Protein AF-A0A7K0R0H2-F1 (afdb_monomer_lite)

Sequence (48 aa):
MASKDGAIEMEGTVSEALPNAMFRVELTNGHKVLAHISGKMRKNYIRI

pLDDT: mean 81.5, std 11.18, range [46.5, 91.12]

Structure (mmCIF, N/CA/C/O backbone):
data_AF-A0A7K0R0H2-F1
#
_entry.id   AF-A0A7K0R0H2-F1
#
loop_
_atom_site.group_PDB
_atom_site.id
_atom_site.type_symbol
_atom_site.label_atom_id
_atom_site.label_alt_id
_atom_site.label_comp_id
_atom_site.label_asym_id
_atom_site.label_entity_id
_atom_site.label_seq_id
_atom_site.pdbx_PDB_ins_code
_atom_site.Cartn_x
_atom_site.Cartn_y
_atom_site.Cartn_z
_atom_site.occupancy
_atom_site.B_iso_or_equiv
_atom_site.auth_seq_id
_atom_site.auth_comp_id
_atom_site.auth_asym_id
_atom_site.auth_atom_id
_atom_site.pdbx_PDB_model_num
ATOM 1 N N . MET A 1 1 ? 17.831 12.929 13.709 1.00 46.50 1 MET A N 1
ATOM 2 C CA . MET A 1 1 ? 17.057 11.715 14.040 1.00 46.50 1 MET A CA 1
ATOM 3 C C . MET A 1 1 ? 15.650 12.175 14.380 1.00 46.50 1 MET A C 1
ATOM 5 O O . MET A 1 1 ? 15.449 12.678 15.470 1.00 46.50 1 MET A O 1
ATOM 9 N N . ALA A 1 2 ? 14.730 12.144 13.417 1.00 47.12 2 ALA A N 1
ATOM 10 C CA . ALA A 1 2 ? 13.324 12.468 13.651 1.00 47.12 2 ALA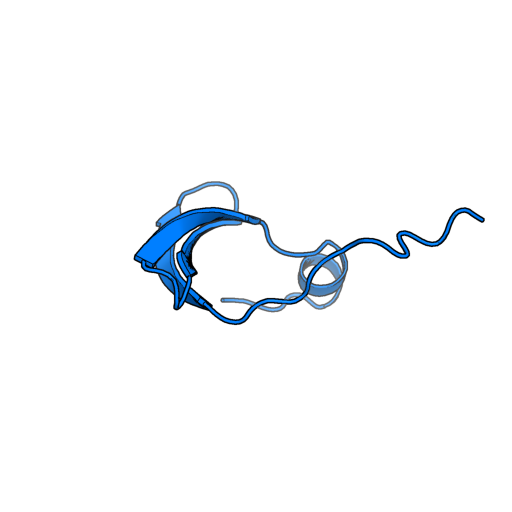 A CA 1
ATOM 11 C C . ALA A 1 2 ? 12.551 11.165 13.468 1.00 47.12 2 ALA A C 1
ATOM 13 O O . ALA A 1 2 ? 12.297 10.723 12.346 1.00 47.12 2 ALA A O 1
ATOM 14 N N . SER A 1 3 ? 12.328 10.491 14.588 1.00 51.88 3 SER A N 1
ATOM 15 C CA . SER A 1 3 ? 11.470 9.323 14.692 1.00 51.88 3 SER A CA 1
ATOM 16 C C . SER A 1 3 ? 10.085 9.723 14.187 1.00 51.88 3 SER A C 1
ATOM 18 O O . SER A 1 3 ? 9.544 10.752 14.588 1.00 51.88 3 SER A O 1
ATOM 20 N N . LYS A 1 4 ? 9.541 8.968 13.230 1.00 58.94 4 LYS A N 1
ATOM 21 C CA . LYS A 1 4 ? 8.165 9.139 12.749 1.00 58.94 4 LYS A CA 1
ATOM 22 C C . LYS A 1 4 ? 7.201 8.667 13.847 1.00 58.94 4 LYS A C 1
ATOM 24 O O . LYS A 1 4 ? 6.534 7.656 13.671 1.00 58.94 4 LYS A O 1
ATOM 29 N N . ASP A 1 5 ? 7.125 9.385 14.962 1.00 56.16 5 ASP A N 1
ATOM 30 C CA . ASP A 1 5 ? 6.287 9.050 16.126 1.00 56.16 5 ASP A CA 1
ATOM 31 C C . ASP A 1 5 ? 4.806 9.414 15.900 1.00 56.16 5 ASP A C 1
ATOM 33 O O . ASP A 1 5 ? 4.116 9.911 16.782 1.00 56.16 5 ASP A O 1
ATOM 37 N N . GLY A 1 6 ? 4.307 9.200 14.680 1.00 64.94 6 GLY A N 1
ATOM 38 C CA . GLY A 1 6 ? 2.937 9.535 14.285 1.00 64.94 6 GLY A CA 1
ATOM 39 C C . GLY A 1 6 ? 2.377 8.646 13.177 1.00 64.94 6 GLY A C 1
ATOM 40 O O . GLY A 1 6 ? 1.400 9.018 12.531 1.00 64.94 6 GLY A O 1
ATOM 41 N N . ALA A 1 7 ? 3.007 7.501 12.902 1.00 73.50 7 ALA A N 1
ATOM 42 C CA . ALA A 1 7 ? 2.431 6.516 11.996 1.00 73.50 7 ALA A CA 1
ATOM 43 C C . ALA A 1 7 ? 1.400 5.679 12.762 1.00 73.50 7 ALA A C 1
ATOM 45 O O . ALA A 1 7 ? 1.729 5.051 13.763 1.00 73.50 7 ALA A O 1
ATOM 46 N N 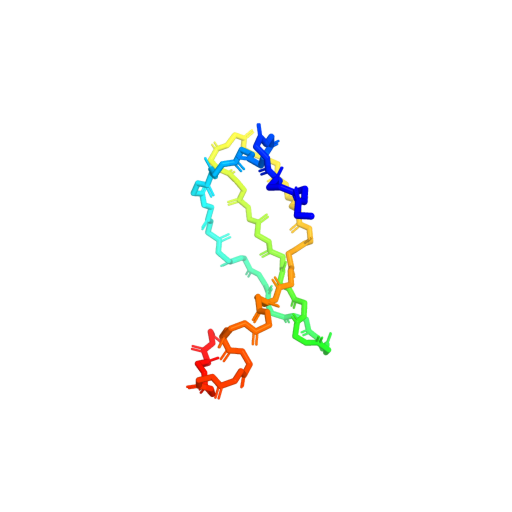. ILE A 1 8 ? 0.156 5.683 12.289 1.00 79.62 8 ILE A N 1
ATOM 47 C CA . ILE A 1 8 ? -0.892 4.807 12.808 1.00 79.62 8 ILE A CA 1
ATOM 48 C C . ILE A 1 8 ? -0.743 3.461 12.104 1.00 79.62 8 ILE A C 1
ATOM 50 O O . ILE A 1 8 ? -0.842 3.381 10.877 1.00 79.62 8 ILE A O 1
ATOM 54 N N . GLU A 1 9 ? -0.484 2.416 12.879 1.00 81.81 9 GLU A N 1
ATOM 55 C CA . GLU A 1 9 ? -0.472 1.045 12.384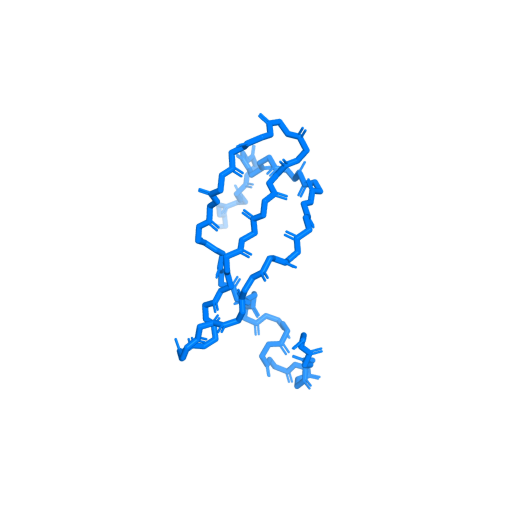 1.00 81.81 9 GLU A CA 1
ATOM 56 C C . GLU A 1 9 ? -1.910 0.528 12.350 1.00 81.81 9 GLU A C 1
ATOM 58 O O . GLU A 1 9 ? -2.628 0.569 13.348 1.00 81.81 9 GLU A O 1
ATOM 63 N N . MET A 1 10 ? -2.350 0.085 11.176 1.00 82.62 10 MET A N 1
ATOM 64 C CA . MET A 1 10 ? -3.663 -0.516 10.985 1.00 82.62 10 MET A CA 1
ATOM 65 C C . MET A 1 10 ? -3.520 -1.787 10.171 1.00 82.62 10 MET A C 1
ATO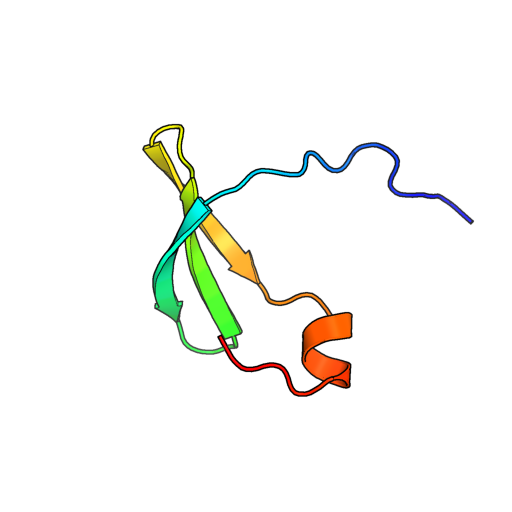M 67 O O . MET A 1 10 ? -2.722 -1.861 9.234 1.00 82.62 10 MET A O 1
ATOM 71 N N . GLU A 1 11 ? -4.346 -2.763 10.511 1.00 84.06 11 GLU A N 1
ATOM 72 C CA . GLU A 1 11 ? -4.477 -3.990 9.748 1.00 84.06 11 GLU A CA 1
ATOM 73 C C . GLU A 1 11 ? -5.464 -3.792 8.591 1.00 84.06 11 GLU A C 1
ATOM 75 O O . GLU A 1 11 ? -6.466 -3.077 8.691 1.00 84.06 11 GLU A O 1
ATOM 80 N N . GLY A 1 12 ? -5.166 -4.431 7.466 1.00 87.81 12 GLY A N 1
ATOM 81 C CA . GLY A 1 12 ? -5.999 -4.413 6.274 1.00 87.81 12 GLY A CA 1
ATOM 82 C C . GLY A 1 12 ? -5.695 -5.616 5.396 1.00 87.81 12 GLY A C 1
ATOM 83 O O . GLY A 1 12 ? -4.639 -6.241 5.511 1.00 87.81 12 GLY A O 1
ATOM 84 N N . THR A 1 13 ? -6.626 -5.950 4.513 1.00 88.81 13 THR A N 1
ATOM 85 C CA . THR A 1 13 ? -6.506 -7.085 3.598 1.00 88.81 13 THR A CA 1
ATOM 86 C C . THR A 1 13 ? -6.092 -6.592 2.218 1.00 88.81 13 THR A C 1
ATOM 88 O O . THR A 1 13 ? -6.645 -5.624 1.696 1.00 88.81 13 THR A O 1
ATOM 91 N N . VAL A 1 14 ? -5.105 -7.246 1.604 1.00 88.50 14 VAL A N 1
ATOM 92 C CA . VAL A 1 14 ? -4.714 -6.946 0.221 1.00 88.50 14 VAL A CA 1
ATOM 93 C C . VAL A 1 14 ? -5.836 -7.413 -0.704 1.00 88.50 14 VAL A C 1
ATOM 95 O O . VAL A 1 14 ? -6.143 -8.599 -0.760 1.00 88.50 14 VAL A O 1
ATOM 98 N N . SER A 1 15 ? -6.456 -6.474 -1.414 1.00 89.44 15 SER A N 1
ATOM 99 C CA . SER A 1 15 ? -7.541 -6.736 -2.361 1.00 89.44 15 SER A CA 1
ATOM 100 C C . SER A 1 15 ? -7.001 -6.990 -3.770 1.00 89.44 15 SER A C 1
ATOM 102 O O . SER A 1 15 ? -7.422 -7.935 -4.428 1.00 89.44 15 SER A O 1
ATOM 104 N N . GLU A 1 16 ? -6.039 -6.180 -4.229 1.00 87.69 16 GLU A N 1
ATOM 105 C CA . GLU A 1 16 ? -5.469 -6.289 -5.579 1.00 87.69 16 GLU A CA 1
ATOM 106 C C . GLU A 1 16 ? -3.972 -5.954 -5.580 1.00 87.69 16 GLU A C 1
ATOM 108 O O . GLU A 1 16 ? -3.528 -5.007 -4.921 1.00 87.69 16 GLU A O 1
ATOM 113 N N . ALA A 1 17 ? -3.194 -6.693 -6.373 1.00 87.94 17 ALA A N 1
ATOM 114 C CA . ALA A 1 17 ? -1.794 -6.385 -6.646 1.00 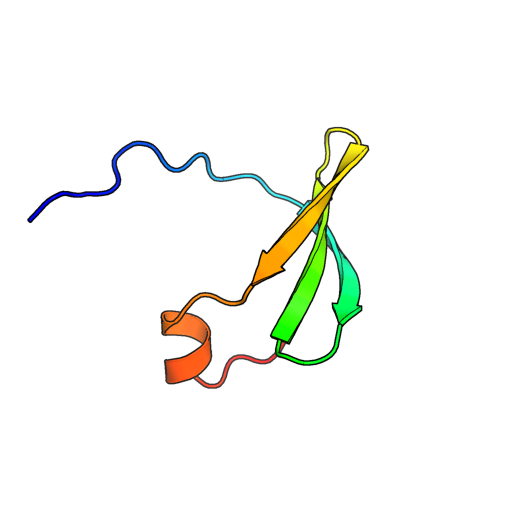87.94 17 ALA A CA 1
ATOM 115 C C . ALA A 1 17 ? -1.681 -5.581 -7.949 1.00 87.94 17 ALA A C 1
ATOM 117 O O . ALA A 1 17 ? -2.146 -6.014 -9.003 1.00 87.94 17 ALA A O 1
ATOM 118 N N . LEU 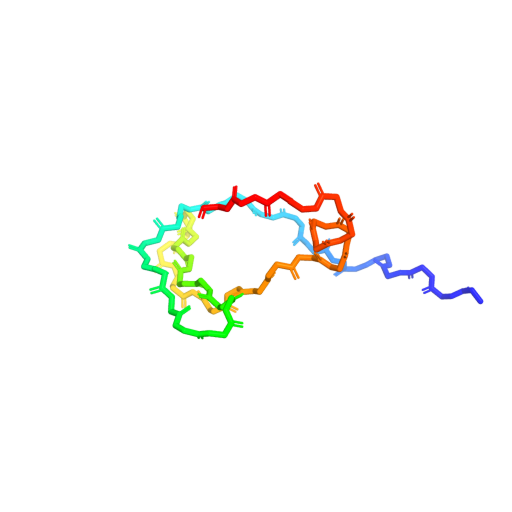A 1 18 ? -1.054 -4.407 -7.881 1.00 85.94 18 LEU A N 1
ATOM 119 C CA . LEU A 1 18 ? -0.826 -3.527 -9.026 1.00 85.94 18 LEU A CA 1
ATOM 120 C C . LEU A 1 18 ? 0.638 -3.616 -9.494 1.00 85.94 18 LEU A C 1
ATOM 122 O O . LEU A 1 18 ? 1.543 -3.906 -8.700 1.00 85.94 18 LEU A O 1
ATOM 126 N N . PRO A 1 19 ? 0.911 -3.317 -10.777 1.00 81.56 19 PRO A N 1
ATOM 127 C CA . PRO A 1 19 ? 2.280 -3.156 -11.255 1.00 81.56 19 PRO A CA 1
ATOM 128 C C . PRO A 1 19 ? 3.011 -2.063 -10.451 1.00 81.56 19 PRO A C 1
ATOM 130 O O . PRO A 1 19 ? 2.396 -1.124 -9.948 1.00 81.56 19 PRO A O 1
ATOM 133 N N . ASN A 1 20 ? 4.339 -2.184 -10.330 1.00 82.38 20 ASN A N 1
ATOM 134 C CA . ASN A 1 20 ? 5.230 -1.327 -9.519 1.00 82.38 20 ASN A CA 1
ATOM 135 C C . ASN A 1 20 ? 5.225 -1.573 -7.998 1.00 82.38 20 ASN A C 1
ATOM 137 O O . ASN A 1 20 ? 5.651 -0.704 -7.233 1.00 82.38 20 ASN A O 1
ATOM 141 N N . ALA A 1 21 ? 4.811 -2.765 -7.551 1.00 81.81 21 ALA A N 1
ATOM 142 C CA . ALA A 1 21 ? 4.762 -3.134 -6.130 1.00 81.81 21 ALA A CA 1
ATOM 143 C C . ALA A 1 21 ? 3.878 -2.190 -5.292 1.00 81.81 21 ALA A C 1
ATOM 145 O O . ALA A 1 21 ? 4.179 -1.891 -4.130 1.00 81.81 21 ALA A O 1
ATOM 146 N N . MET A 1 22 ? 2.803 -1.710 -5.921 1.00 86.31 22 MET A N 1
ATOM 147 C CA . MET A 1 22 ? 1.684 -1.070 -5.249 1.00 86.31 22 MET A CA 1
ATOM 148 C C . MET A 1 22 ? 0.600 -2.114 -5.002 1.00 86.31 22 MET A C 1
ATOM 150 O O . MET A 1 22 ? 0.371 -2.999 -5.822 1.00 86.31 22 MET A O 1
ATOM 154 N N . PHE A 1 23 ? -0.078 -1.998 -3.874 1.00 89.56 23 PHE A N 1
ATOM 155 C CA . PHE A 1 23 ? -1.107 -2.929 -3.447 1.00 89.56 23 PHE A CA 1
ATOM 156 C C . PHE A 1 23 ? -2.328 -2.125 -3.051 1.00 89.56 23 PHE A C 1
ATOM 158 O O . PHE A 1 23 ? -2.227 -1.153 -2.301 1.00 89.56 23 PHE A O 1
ATOM 165 N N . ARG A 1 24 ? -3.491 -2.515 -3.559 1.00 90.25 24 ARG A N 1
ATOM 166 C CA . ARG A 1 24 ? -4.749 -1.989 -3.053 1.00 90.25 24 ARG A CA 1
ATOM 167 C C . ARG A 1 24 ? -5.078 -2.759 -1.787 1.00 90.25 24 ARG A C 1
ATOM 169 O O . ARG A 1 24 ? -5.295 -3.966 -1.839 1.00 90.25 24 ARG A O 1
ATOM 176 N N . VAL A 1 25 ? -5.080 -2.062 -0.662 1.00 90.25 25 VAL A N 1
ATOM 177 C CA . VAL A 1 25 ? -5.391 -2.625 0.649 1.00 90.25 25 VAL A CA 1
ATOM 178 C C . VAL A 1 25 ? -6.739 -2.085 1.083 1.00 90.25 25 VAL A C 1
ATOM 180 O O . VAL A 1 25 ? -6.978 -0.879 1.049 1.00 90.25 25 VAL A O 1
ATOM 183 N N . GLU A 1 26 ? -7.626 -2.986 1.464 1.00 89.81 26 GLU A N 1
ATOM 184 C CA . GLU A 1 26 ? -8.894 -2.657 2.087 1.00 89.81 26 GLU A CA 1
ATOM 185 C C . GLU A 1 26 ? -8.704 -2.701 3.601 1.00 89.81 26 GLU A C 1
ATOM 187 O O . GLU A 1 26 ? -8.354 -3.727 4.182 1.00 89.81 26 GLU A O 1
ATOM 192 N N . LEU A 1 27 ? -8.851 -1.542 4.233 1.00 89.31 27 LEU A N 1
ATOM 193 C CA . LEU A 1 27 ? -8.809 -1.410 5.681 1.00 89.31 27 LEU A CA 1
ATOM 194 C C . LEU A 1 27 ? -10.088 -1.993 6.279 1.00 89.31 27 LEU A C 1
ATOM 196 O O . LEU A 1 27 ? -11.156 -1.919 5.673 1.00 89.31 27 LEU A O 1
ATOM 200 N N . THR A 1 28 ? -10.007 -2.471 7.518 1.00 81.69 28 THR A N 1
ATOM 201 C CA . THR A 1 28 ? -11.171 -2.955 8.285 1.00 81.69 28 THR A CA 1
ATOM 202 C C . THR A 1 28 ? -12.287 -1.917 8.425 1.00 81.69 28 THR A C 1
ATOM 204 O O . THR A 1 28 ? -13.445 -2.274 8.605 1.00 81.69 28 THR A O 1
ATOM 207 N N . ASN A 1 29 ? -11.960 -0.633 8.268 1.00 81.94 29 ASN A N 1
ATOM 208 C CA . ASN A 1 29 ? -12.913 0.473 8.287 1.00 81.94 29 ASN A CA 1
ATOM 209 C C . ASN A 1 29 ? -13.639 0.701 6.936 1.00 81.94 29 ASN A C 1
ATOM 211 O O . ASN A 1 29 ? -14.283 1.728 6.750 1.00 81.94 29 ASN A O 1
ATOM 215 N N . GLY A 1 30 ? -13.487 -0.203 5.957 1.00 81.81 30 GLY A N 1
ATOM 216 C CA . GLY A 1 30 ? -14.143 -0.141 4.639 1.00 81.81 30 GLY A CA 1
ATOM 217 C C . GLY A 1 30 ? -13.485 0.806 3.626 1.00 81.81 30 GLY A C 1
ATOM 218 O O . GLY A 1 30 ? -13.985 0.992 2.517 1.00 81.81 30 GLY A O 1
ATOM 219 N N . HIS A 1 31 ? -12.352 1.415 3.982 1.00 86.88 31 HIS A N 1
ATOM 220 C CA . HIS A 1 31 ? -11.600 2.292 3.090 1.00 86.88 31 HIS A CA 1
ATOM 221 C C . HIS A 1 31 ? -10.589 1.506 2.257 1.00 86.88 31 HIS A C 1
ATOM 223 O O . HIS A 1 31 ? -9.787 0.739 2.785 1.00 86.88 31 HIS A O 1
ATOM 229 N N . LYS A 1 32 ? -10.570 1.765 0.948 1.00 89.12 32 LYS A N 1
ATOM 230 C CA . LYS A 1 32 ? -9.570 1.220 0.025 1.00 89.12 32 LYS A CA 1
ATOM 231 C C . LYS A 1 32 ? -8.437 2.219 -0.140 1.00 89.12 32 LYS A C 1
ATOM 233 O O . LYS A 1 32 ? -8.652 3.330 -0.620 1.00 89.12 32 LYS A O 1
ATOM 238 N N . VAL A 1 33 ? -7.232 1.819 0.236 1.00 89.12 33 VAL A N 1
ATOM 239 C CA . VAL A 1 33 ? -6.021 2.635 0.137 1.00 89.12 33 VAL A CA 1
ATOM 240 C C . VAL A 1 33 ? -5.001 1.984 -0.783 1.00 89.12 33 VAL A C 1
ATOM 242 O O . VAL A 1 33 ? -4.972 0.768 -0.965 1.00 89.12 33 VAL A O 1
ATOM 245 N N . LEU A 1 34 ? -4.149 2.812 -1.380 1.00 88.81 34 LEU A N 1
ATOM 246 C CA . LEU A 1 34 ? -2.983 2.351 -2.122 1.00 88.81 34 LEU A CA 1
ATOM 247 C C . LEU A 1 34 ? -1.793 2.290 -1.165 1.00 88.81 34 LEU A C 1
ATOM 249 O O . LEU A 1 34 ? -1.321 3.316 -0.678 1.00 88.81 34 LEU A O 1
ATOM 253 N N . ALA A 1 35 ? -1.315 1.081 -0.901 1.00 88.12 35 ALA A N 1
ATOM 254 C CA . ALA A 1 35 ? -0.133 0.814 -0.102 1.00 88.12 35 ALA A CA 1
ATOM 255 C C . ALA A 1 35 ? 1.056 0.453 -1.000 1.00 88.12 35 ALA A C 1
ATOM 257 O O . ALA A 1 35 ? 0.902 -0.036 -2.119 1.00 88.12 35 ALA A O 1
ATOM 258 N N . HIS A 1 36 ? 2.263 0.669 -0.493 1.00 86.75 36 HIS A N 1
ATOM 259 C CA . HIS A 1 36 ? 3.498 0.213 -1.118 1.00 86.75 36 HIS A CA 1
ATOM 260 C C . HIS A 1 36 ? 4.310 -0.587 -0.106 1.00 86.75 36 HIS A C 1
ATOM 262 O O . HIS A 1 36 ? 4.229 -0.358 1.101 1.00 86.75 36 HIS A O 1
ATOM 268 N N . ILE A 1 37 ? 5.123 -1.516 -0.600 1.00 85.88 37 ILE A N 1
ATOM 269 C CA . ILE A 1 37 ? 6.014 -2.295 0.262 1.00 85.88 37 ILE A CA 1
ATOM 270 C C . ILE A 1 37 ? 7.046 -1.410 0.953 1.00 85.88 37 ILE A C 1
ATOM 272 O O . ILE A 1 37 ? 7.676 -0.545 0.337 1.00 85.88 37 ILE A O 1
ATOM 276 N N . SER A 1 38 ? 7.274 -1.690 2.233 1.00 84.25 38 SER A N 1
ATOM 277 C CA . SER A 1 38 ? 8.340 -1.047 2.992 1.00 84.25 38 SER A CA 1
ATOM 278 C C . SER A 1 38 ? 9.707 -1.357 2.375 1.00 84.25 38 SER A C 1
ATOM 280 O O . SER A 1 38 ? 9.972 -2.466 1.904 1.00 84.25 38 SER A O 1
ATOM 282 N N . GLY A 1 39 ? 10.630 -0.394 2.430 1.00 83.25 39 GLY A N 1
ATOM 283 C CA . GLY A 1 39 ? 11.998 -0.585 1.941 1.00 83.25 39 GLY A CA 1
ATOM 284 C C . GLY A 1 39 ? 12.735 -1.745 2.626 1.00 83.25 39 GLY A C 1
ATOM 285 O O . GLY A 1 39 ? 13.592 -2.372 2.006 1.00 83.25 39 GLY A O 1
ATOM 286 N N . LYS A 1 40 ? 12.371 -2.088 3.873 1.00 87.12 40 LYS A N 1
ATOM 287 C CA . LYS A 1 40 ? 12.899 -3.280 4.562 1.00 87.12 40 LYS A CA 1
ATOM 288 C C . LYS A 1 40 ? 12.447 -4.578 3.883 1.00 87.12 40 LYS A C 1
ATOM 290 O O . LYS A 1 40 ? 13.270 -5.456 3.665 1.00 87.12 40 LYS A O 1
ATOM 295 N N . MET A 1 41 ? 11.185 -4.666 3.459 1.00 87.50 41 MET A N 1
ATOM 296 C CA . MET A 1 41 ? 10.674 -5.833 2.725 1.00 87.50 41 MET A CA 1
ATOM 297 C C . MET A 1 41 ? 11.399 -6.024 1.390 1.00 87.50 41 MET A C 1
ATOM 299 O O . MET A 1 41 ? 11.754 -7.148 1.051 1.00 87.50 41 MET A O 1
ATOM 303 N N . ARG A 1 42 ? 11.711 -4.924 0.682 1.00 83.50 42 ARG A N 1
ATOM 304 C CA . ARG A 1 42 ? 12.528 -4.967 -0.545 1.00 83.50 42 ARG A CA 1
ATOM 305 C C . ARG A 1 42 ? 13.932 -5.511 -0.285 1.00 83.50 42 ARG A C 1
ATOM 307 O O . ARG A 1 42 ? 14.396 -6.353 -1.043 1.00 83.50 42 ARG A O 1
ATOM 314 N N . LYS A 1 43 ? 14.597 -5.057 0.785 1.00 87.94 43 LYS A N 1
ATOM 315 C CA . LYS A 1 43 ? 15.942 -5.539 1.159 1.00 87.94 43 LYS A CA 1
ATOM 316 C C . LYS A 1 43 ? 15.957 -7.024 1.517 1.00 87.94 43 LYS A C 1
ATOM 318 O O . LYS A 1 43 ? 16.916 -7.713 1.195 1.00 87.94 43 LYS A O 1
ATOM 323 N N . ASN A 1 44 ? 14.900 -7.503 2.165 1.00 91.12 44 ASN A N 1
ATOM 324 C CA . ASN A 1 44 ? 14.752 -8.899 2.566 1.00 91.12 44 ASN A CA 1
ATOM 325 C C . ASN A 1 44 ? 14.090 -9.778 1.488 1.00 91.12 44 ASN A C 1
ATOM 327 O O . ASN A 1 44 ? 13.780 -10.929 1.776 1.00 91.12 44 ASN A O 1
ATOM 331 N N . TYR A 1 45 ? 13.870 -9.256 0.273 1.00 84.12 45 TYR A N 1
ATOM 332 C CA . TYR A 1 45 ? 13.235 -9.969 -0.845 1.00 84.12 45 TYR A CA 1
ATOM 333 C C . TYR A 1 45 ? 11.894 -10.637 -0.479 1.00 84.12 45 TYR A C 1
ATOM 335 O O . TYR A 1 45 ? 11.547 -11.696 -1.001 1.00 84.12 45 TYR A O 1
ATOM 343 N N . ILE A 1 46 ? 11.125 -10.010 0.416 1.00 82.31 46 ILE A N 1
ATOM 344 C CA . ILE A 1 46 ? 9.823 -10.519 0.858 1.00 82.31 46 ILE A CA 1
ATOM 345 C C . ILE A 1 46 ? 8.794 -10.251 -0.246 1.00 82.31 46 ILE A C 1
ATOM 347 O O . ILE A 1 46 ? 8.625 -9.109 -0.679 1.00 82.31 46 ILE A O 1
ATOM 351 N N . ARG A 1 47 ? 8.121 -11.311 -0.703 1.00 79.38 47 ARG A N 1
ATOM 352 C CA . ARG A 1 47 ? 7.048 -11.263 -1.709 1.00 79.38 47 ARG A CA 1
ATOM 353 C C . ARG A 1 47 ? 5.696 -11.293 -0.986 1.00 79.38 47 ARG A C 1
ATOM 355 O O . ARG A 1 47 ? 5.562 -12.030 -0.012 1.00 79.38 47 ARG A O 1
ATOM 362 N N . ILE A 1 48 ? 4.756 -10.469 -1.449 1.00 77.06 48 ILE A N 1
ATOM 363 C CA . ILE A 1 48 ? 3.358 -10.391 -0.986 1.00 77.06 48 ILE A CA 1
ATOM 364 C C . ILE A 1 48 ? 2.478 -11.032 -2.050 1.00 77.06 48 ILE A C 1
ATOM 366 O O . ILE A 1 48 ? 2.780 -10.788 -3.243 1.00 77.06 48 ILE A O 1
#

Foldseek 3Di:
DDPPPPDDDFDWDFPDADPPQWTFTQGPVRDTDIDHDDPVCVVVVPDD

Secondary structure (DSSP, 8-state):
----TTPPP--EEEEEEETTTEEEEEETTS-EEEEE--HHHHHTT---

Radius of gyration: 12.34 Å; chains: 1; bounding box: 31×24×27 Å